Protein AF-A0A103XHE8-F1 (afdb_monomer)

pLDDT: mean 70.1, std 16.97, range [40.59, 96.31]

Solvent-accessible surface area (backbone atoms only — not comparable to full-atom values): 7562 Å² total; per-residue (Å²): 136,86,85,85,84,84,80,87,82,79,86,81,83,78,82,85,52,79,72,60,62,76,75,65,74,81,67,71,84,75,69,64,83,88,82,80,78,89,73,67,87,75,54,60,86,65,75,72,72,67,61,50,74,66,50,51,49,41,61,65,41,61,69,40,69,69,52,30,52,53,48,53,53,53,47,47,63,54,44,52,54,54,48,52,54,50,53,49,53,53,49,53,71,75,40,71,75,74,41,79,89,58,46,92,57,86,81,63,72,83,84,124

Structure (mmCIF, N/CA/C/O backbone):
data_AF-A0A103XHE8-F1
#
_entry.id   AF-A0A103XHE8-F1
#
loop_
_atom_site.group_PDB
_atom_site.id
_atom_site.type_symbol
_atom_site.label_atom_id
_atom_site.label_alt_id
_atom_site.label_comp_id
_atom_site.label_asym_id
_atom_site.label_entity_id
_atom_site.label_seq_id
_atom_site.pdbx_PDB_ins_code
_atom_site.Cartn_x
_atom_site.Cartn_y
_atom_site.Cartn_z
_atom_site.occupancy
_atom_site.B_iso_or_equiv
_atom_site.auth_seq_id
_atom_site.auth_comp_id
_atom_site.auth_asym_id
_atom_site.auth_atom_id
_atom_site.pdbx_PDB_model_num
ATOM 1 N N . MET A 1 1 ? 26.118 -11.548 -84.169 1.00 40.59 1 MET A N 1
ATOM 2 C CA . MET A 1 1 ? 27.499 -11.455 -84.697 1.00 40.59 1 MET A CA 1
ATOM 3 C C . MET A 1 1 ? 27.585 -10.196 -85.555 1.00 40.59 1 MET A C 1
ATOM 5 O O . MET A 1 1 ? 26.991 -10.176 -86.617 1.00 40.59 1 MET A O 1
ATOM 9 N N . THR A 1 2 ? 27.900 -9.051 -84.937 1.00 42.78 2 THR A N 1
ATOM 10 C CA . THR A 1 2 ? 29.180 -8.296 -85.057 1.00 42.78 2 THR A CA 1
ATOM 11 C C . THR A 1 2 ? 29.287 -7.600 -86.426 1.00 42.78 2 THR A C 1
ATOM 13 O O . THR A 1 2 ? 29.332 -8.262 -87.450 1.00 42.78 2 THR A O 1
ATOM 16 N N . THR A 1 3 ? 29.326 -6.266 -86.528 1.00 52.66 3 THR A N 1
ATOM 17 C CA . THR A 1 3 ? 30.558 -5.507 -86.249 1.00 52.66 3 THR A CA 1
ATOM 18 C C . THR A 1 3 ? 30.315 -4.008 -86.033 1.00 52.66 3 THR A C 1
ATOM 20 O O . THR A 1 3 ? 29.640 -3.335 -86.806 1.00 52.66 3 THR A O 1
ATOM 23 N N . VAL A 1 4 ? 30.945 -3.509 -84.967 1.00 57.78 4 VAL A N 1
ATOM 24 C CA . VAL A 1 4 ? 31.079 -2.114 -84.529 1.00 57.78 4 VAL A CA 1
ATOM 25 C C . VAL A 1 4 ? 32.139 -1.397 -85.370 1.00 57.78 4 VAL A C 1
ATOM 27 O O . VAL A 1 4 ? 33.265 -1.878 -85.480 1.00 57.78 4 VAL A O 1
ATOM 30 N N . ARG A 1 5 ? 31.827 -0.207 -85.900 1.00 58.47 5 ARG A N 1
ATOM 31 C CA . ARG A 1 5 ? 32.810 0.673 -86.556 1.00 58.47 5 ARG A CA 1
ATOM 32 C C . ARG A 1 5 ? 33.243 1.788 -85.598 1.00 58.47 5 ARG A C 1
ATOM 34 O O . ARG A 1 5 ? 32.546 2.785 -85.443 1.00 58.47 5 ARG A O 1
ATOM 41 N N . LYS A 1 6 ? 34.417 1.624 -84.978 1.00 54.50 6 LYS A N 1
ATOM 42 C CA . LYS A 1 6 ? 35.144 2.698 -84.277 1.00 54.50 6 LYS A CA 1
ATOM 43 C C . LYS A 1 6 ? 35.547 3.781 -85.285 1.00 54.50 6 LYS A C 1
ATOM 45 O O . LYS A 1 6 ? 36.175 3.466 -86.294 1.00 54.50 6 LYS A O 1
ATOM 50 N N . ARG A 1 7 ? 35.268 5.054 -84.991 1.00 51.06 7 ARG A N 1
ATOM 51 C CA . ARG A 1 7 ? 36.064 6.170 -85.522 1.00 51.06 7 ARG A CA 1
ATOM 52 C C . ARG A 1 7 ? 36.939 6.698 -84.397 1.00 51.06 7 ARG A C 1
ATOM 54 O O . ARG A 1 7 ? 36.450 7.261 -83.427 1.00 51.06 7 ARG A O 1
ATOM 61 N N . SER A 1 8 ? 38.229 6.425 -84.549 1.00 48.09 8 SER A N 1
ATOM 62 C CA . SER A 1 8 ? 39.320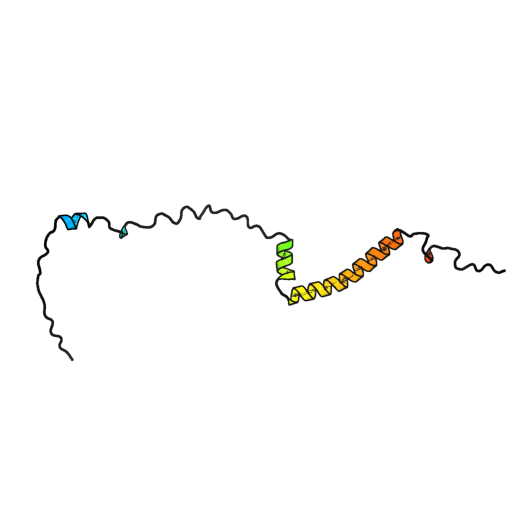 7.078 -83.841 1.00 48.09 8 SER A CA 1
ATOM 63 C C . SER A 1 8 ? 39.360 8.537 -84.289 1.00 48.09 8 SER A C 1
ATOM 65 O O . SER A 1 8 ? 39.457 8.790 -85.489 1.00 48.09 8 SER A O 1
ATOM 67 N N . VAL A 1 9 ? 39.258 9.476 -83.352 1.00 59.19 9 VAL A N 1
ATOM 68 C CA . VAL A 1 9 ? 39.630 10.872 -83.594 1.00 59.19 9 VAL A CA 1
ATOM 69 C C . VAL A 1 9 ? 40.895 11.098 -82.782 1.00 59.19 9 VAL A C 1
ATOM 71 O O . VAL A 1 9 ? 40.874 11.150 -81.555 1.00 59.19 9 VAL A O 1
ATOM 74 N N . SER A 1 10 ? 42.012 11.078 -83.494 1.00 54.94 10 SER A N 1
ATOM 75 C CA . SER A 1 10 ? 43.356 11.321 -82.994 1.00 54.94 10 SER A CA 1
ATOM 76 C C . SER A 1 10 ? 43.564 12.801 -82.688 1.00 54.94 10 SER A C 1
ATOM 78 O O . SER A 1 10 ? 43.214 13.636 -83.517 1.00 54.94 10 SER A O 1
ATOM 80 N N . ASN A 1 11 ? 44.237 13.058 -81.564 1.00 52.34 11 ASN A N 1
ATOM 81 C CA . ASN A 1 11 ? 45.064 14.230 -81.271 1.00 52.34 11 ASN A CA 1
ATOM 82 C C . ASN A 1 11 ? 44.383 15.600 -81.380 1.00 52.34 11 ASN A C 1
ATOM 84 O O . ASN A 1 11 ? 44.286 16.182 -82.457 1.00 52.34 11 ASN A O 1
ATOM 88 N N . LEU A 1 12 ? 44.036 16.169 -80.223 1.00 56.75 12 LEU A N 1
ATOM 89 C CA . LEU A 1 12 ? 44.037 17.618 -80.071 1.00 56.75 12 LEU A CA 1
ATOM 90 C C . LEU A 1 12 ? 45.029 17.978 -78.970 1.00 56.75 12 LEU A C 1
ATOM 92 O O . LEU A 1 12 ? 44.843 17.638 -77.801 1.00 56.75 12 LEU A O 1
ATOM 96 N N . ASP A 1 13 ? 46.115 18.602 -79.407 1.00 53.41 13 ASP A N 1
ATOM 97 C CA . ASP A 1 13 ? 47.218 19.055 -78.587 1.00 53.41 13 ASP A CA 1
ATOM 98 C C . ASP A 1 13 ? 46.752 19.996 -77.475 1.00 53.41 13 ASP A C 1
ATOM 100 O O . ASP A 1 13 ? 46.048 20.986 -77.672 1.00 53.41 13 ASP A O 1
ATOM 104 N N . THR A 1 14 ? 47.193 19.647 -76.277 1.00 61.50 14 THR A N 1
ATOM 105 C CA . THR A 1 14 ? 47.101 20.407 -75.038 1.00 61.50 14 THR A CA 1
ATOM 106 C C . THR A 1 14 ? 47.569 21.860 -75.223 1.00 61.50 14 THR A C 1
ATOM 108 O O . THR A 1 14 ? 48.750 22.071 -75.514 1.00 61.50 14 THR A O 1
ATOM 111 N N . PRO A 1 15 ? 46.753 22.892 -74.934 1.00 54.06 15 PRO A N 1
ATOM 112 C CA . PRO A 1 15 ? 47.310 24.199 -74.619 1.00 54.06 15 PRO A CA 1
ATOM 113 C C . PRO A 1 15 ? 47.970 24.128 -73.232 1.00 54.06 15 PRO A C 1
ATOM 115 O O . PRO A 1 15 ? 47.300 24.026 -72.203 1.00 54.06 15 PRO A O 1
ATOM 118 N N . LYS A 1 16 ? 49.311 24.171 -73.202 1.00 60.75 16 LYS A N 1
ATOM 119 C CA . LYS A 1 16 ? 50.112 24.409 -71.991 1.00 60.75 16 LYS A CA 1
ATOM 120 C C . LYS A 1 16 ? 49.816 25.818 -71.473 1.00 60.75 16 LYS A C 1
ATOM 122 O O . LYS A 1 16 ? 50.517 26.766 -71.808 1.00 60.75 16 LYS A O 1
ATOM 127 N N . ASN A 1 17 ? 48.770 25.958 -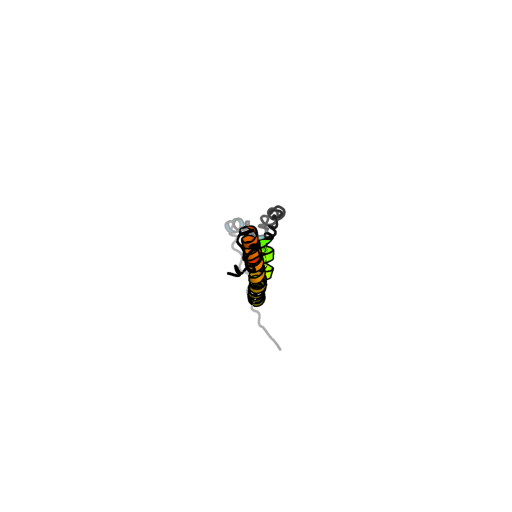70.667 1.00 51.38 17 ASN A N 1
ATOM 128 C CA . ASN A 1 17 ? 48.549 27.158 -69.876 1.00 51.38 17 ASN A CA 1
ATOM 129 C C . ASN A 1 17 ? 49.408 27.058 -68.595 1.00 51.38 17 ASN A C 1
ATOM 131 O O . ASN A 1 17 ? 49.093 26.223 -67.742 1.00 51.38 17 ASN A O 1
ATOM 135 N N . PRO A 1 18 ? 50.479 27.861 -68.423 1.00 57.09 18 PRO A N 1
ATOM 13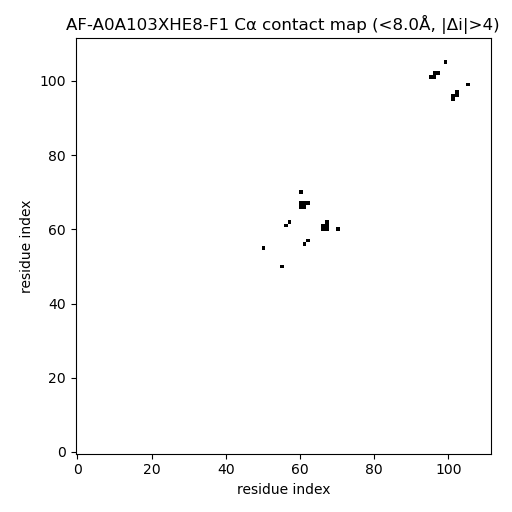6 C CA . PRO A 1 18 ? 51.313 27.825 -67.215 1.00 57.09 18 PRO A CA 1
ATOM 137 C C . PRO A 1 18 ? 50.543 28.250 -65.953 1.00 57.09 18 PRO A C 1
ATOM 139 O O . PRO A 1 18 ? 50.963 27.954 -64.836 1.00 57.09 18 PRO A O 1
ATOM 142 N N . THR A 1 19 ? 49.376 28.878 -66.111 1.00 55.19 19 THR A N 1
ATOM 143 C CA . THR A 1 19 ? 48.490 29.242 -65.000 1.00 55.19 19 THR A CA 1
ATOM 144 C C . THR A 1 19 ? 47.667 28.047 -64.493 1.00 55.19 19 THR A C 1
ATOM 146 O O . THR A 1 19 ? 47.218 28.048 -63.350 1.00 55.19 19 THR A O 1
ATOM 149 N N . ALA A 1 20 ? 47.506 26.981 -65.290 1.00 52.53 20 ALA A N 1
ATOM 150 C CA . ALA A 1 20 ? 46.735 25.794 -64.901 1.00 52.53 20 ALA A CA 1
ATOM 151 C C . ALA A 1 20 ? 47.511 24.825 -63.986 1.00 52.53 20 ALA A C 1
ATOM 153 O O . ALA A 1 20 ? 46.899 24.031 -63.275 1.00 52.53 20 ALA A O 1
ATOM 154 N N . SER A 1 21 ? 48.848 24.894 -63.951 1.00 54.00 21 SER A N 1
ATOM 155 C CA . SER A 1 21 ? 49.665 24.082 -63.034 1.00 54.00 21 SER A CA 1
ATOM 156 C C . SER A 1 21 ? 49.693 24.616 -61.599 1.00 54.00 21 SER A C 1
ATOM 158 O O . SER A 1 21 ? 49.942 23.844 -60.679 1.00 54.00 21 SER A O 1
ATOM 160 N N . LEU A 1 22 ? 49.397 25.904 -61.386 1.00 56.53 22 LEU A N 1
ATOM 161 C CA . LEU A 1 22 ? 49.329 26.513 -60.047 1.00 56.53 22 LEU A CA 1
ATOM 162 C C . LEU A 1 22 ? 47.978 26.296 -59.346 1.00 56.53 22 LEU A C 1
ATOM 164 O O . LEU A 1 22 ? 47.879 26.470 -58.138 1.00 56.53 22 LEU A O 1
ATOM 168 N N . LEU A 1 23 ? 46.960 25.843 -60.081 1.00 54.19 23 LEU A N 1
ATOM 169 C CA . LEU A 1 23 ? 45.689 25.343 -59.540 1.00 54.19 23 LEU A CA 1
ATOM 170 C C . LEU A 1 23 ? 45.643 23.804 -59.511 1.00 54.19 23 LEU A C 1
ATOM 172 O O . LEU A 1 23 ? 44.574 23.200 -59.481 1.00 54.19 23 LEU A O 1
ATOM 176 N N . ARG A 1 24 ? 46.815 23.156 -59.514 1.00 56.75 24 ARG A N 1
ATOM 177 C CA . ARG A 1 24 ? 46.987 21.704 -59.374 1.00 56.75 24 ARG A CA 1
ATOM 178 C C . ARG A 1 24 ? 47.901 21.372 -58.187 1.00 56.75 24 ARG A C 1
ATOM 180 O O . ARG A 1 24 ? 48.818 20.572 -58.311 1.00 56.75 24 ARG A O 1
ATOM 187 N N . SER A 1 25 ? 47.686 22.023 -57.045 1.00 60.41 25 SER A N 1
ATOM 188 C CA . SER A 1 25 ? 48.438 21.750 -55.806 1.00 60.41 25 SER A CA 1
ATOM 189 C C . SER A 1 25 ? 47.596 21.775 -54.525 1.00 60.41 25 SER A C 1
ATOM 191 O O . SER A 1 25 ? 48.140 21.632 -53.436 1.00 60.41 25 SER A O 1
ATOM 193 N N . ALA A 1 26 ? 46.270 21.862 -54.629 1.00 60.75 26 ALA A N 1
ATOM 194 C CA . ALA A 1 26 ? 45.371 21.578 -53.514 1.00 60.75 26 ALA A CA 1
ATOM 195 C C . ALA A 1 26 ? 44.674 20.242 -53.780 1.00 60.75 26 ALA A C 1
ATOM 197 O O . ALA A 1 26 ? 43.504 20.196 -54.147 1.00 60.75 26 ALA A O 1
ATOM 198 N N . ASP A 1 27 ? 45.438 19.158 -53.679 1.00 54.41 27 ASP A N 1
ATOM 199 C CA . ASP A 1 27 ? 44.902 17.802 -53.661 1.00 54.41 27 ASP A CA 1
ATOM 200 C C . ASP A 1 27 ? 44.058 17.616 -52.381 1.00 54.41 27 ASP A C 1
ATOM 202 O O . ASP A 1 27 ? 44.612 17.656 -51.281 1.00 54.41 27 ASP A O 1
ATOM 206 N N . PRO A 1 28 ? 42.726 17.441 -52.467 1.00 57.19 28 PRO A N 1
ATOM 207 C CA . PRO A 1 28 ? 41.901 17.207 -51.287 1.00 57.19 28 PRO A CA 1
ATOM 208 C C . PRO A 1 28 ? 42.086 15.794 -50.710 1.00 57.19 28 PRO A C 1
ATOM 210 O O . PRO A 1 28 ? 41.551 15.515 -49.639 1.00 57.19 28 PRO A O 1
ATOM 213 N N . SER A 1 29 ? 42.838 14.904 -51.373 1.00 54.25 29 SER A N 1
ATOM 214 C CA . SER A 1 29 ? 43.070 13.533 -50.902 1.00 54.25 29 SER A CA 1
ATOM 215 C C . SER A 1 29 ? 44.062 13.431 -49.737 1.00 54.25 29 SER A C 1
ATOM 217 O O . SER A 1 29 ? 44.109 12.402 -49.067 1.00 54.25 29 SER A O 1
ATOM 219 N N . THR A 1 30 ? 44.776 14.515 -49.413 1.00 58.09 30 THR A N 1
ATOM 220 C CA . THR A 1 30 ? 45.628 14.612 -48.213 1.00 58.09 30 THR A CA 1
ATOM 221 C C . THR A 1 30 ? 44.965 15.352 -47.050 1.00 58.09 30 THR A C 1
ATOM 223 O O . THR A 1 30 ? 45.542 15.428 -45.969 1.00 58.09 30 THR A O 1
ATOM 226 N N . ARG A 1 31 ? 43.711 15.810 -47.193 1.00 55.22 31 ARG A N 1
ATOM 227 C CA . ARG A 1 31 ? 42.865 16.231 -46.058 1.00 55.22 31 ARG A CA 1
ATOM 228 C C . ARG A 1 31 ? 42.230 15.006 -45.394 1.00 55.22 31 ARG A C 1
ATOM 230 O O . ARG A 1 31 ? 41.012 14.865 -45.289 1.00 55.22 31 ARG A O 1
ATOM 237 N N . VAL A 1 32 ? 43.084 14.076 -44.983 1.00 56.94 32 VAL A N 1
ATOM 238 C CA . VAL A 1 32 ? 42.689 12.967 -44.121 1.00 56.94 32 VAL A CA 1
ATOM 239 C C . VAL A 1 32 ? 42.365 13.542 -42.742 1.00 56.94 32 VAL A C 1
ATOM 241 O O . VAL A 1 32 ? 42.997 14.472 -42.251 1.00 56.94 32 VAL A O 1
ATOM 244 N N . ARG A 1 33 ? 41.256 13.053 -42.199 1.00 59.44 33 ARG A N 1
ATOM 245 C CA . ARG A 1 33 ? 40.544 13.554 -41.029 1.00 59.44 33 ARG A CA 1
ATOM 246 C C . ARG A 1 33 ? 41.340 13.328 -39.740 1.00 59.44 33 ARG A C 1
ATOM 248 O O . ARG A 1 33 ? 41.171 12.296 -39.105 1.00 59.44 33 ARG A O 1
ATOM 255 N N . ASP A 1 34 ? 42.101 14.328 -39.312 1.00 55.88 34 ASP A N 1
ATOM 256 C CA . ASP A 1 34 ? 42.791 14.318 -38.007 1.00 55.88 34 ASP A CA 1
ATOM 257 C C . ASP A 1 34 ? 41.978 14.960 -36.869 1.00 55.88 34 ASP A C 1
ATOM 259 O O . ASP A 1 34 ? 42.506 15.321 -35.820 1.00 55.88 34 ASP A O 1
ATOM 263 N N . THR A 1 35 ? 40.663 15.092 -37.035 1.00 60.50 35 THR A N 1
ATOM 264 C CA . THR A 1 35 ? 39.780 15.695 -36.027 1.00 60.50 35 THR A CA 1
ATOM 265 C C . THR A 1 35 ? 38.655 14.755 -35.616 1.00 60.50 35 THR A C 1
ATOM 267 O O . THR A 1 35 ? 37.497 15.154 -35.707 1.00 60.50 35 THR A O 1
ATOM 270 N N . ASP A 1 36 ? 38.941 13.508 -35.212 1.00 58.16 36 ASP A N 1
ATOM 271 C CA . ASP A 1 36 ? 37.825 12.660 -34.749 1.00 58.16 36 ASP A CA 1
ATOM 272 C C . ASP A 1 36 ? 38.081 11.597 -33.666 1.00 58.16 36 ASP A C 1
ATOM 274 O O . ASP A 1 36 ? 37.138 10.913 -33.291 1.00 58.16 36 ASP A O 1
ATOM 278 N N . TYR A 1 37 ? 39.285 11.439 -33.089 1.00 54.25 37 TYR A N 1
ATOM 279 C CA . TYR A 1 37 ? 39.489 10.358 -32.092 1.00 54.25 37 TYR A CA 1
ATOM 280 C C . TYR A 1 37 ? 40.401 10.663 -30.892 1.00 54.25 37 TYR A C 1
ATOM 282 O O . TYR A 1 37 ? 40.802 9.743 -30.189 1.00 54.25 37 TYR A O 1
ATOM 290 N N . SER A 1 38 ? 40.662 11.934 -30.573 1.00 51.53 38 SER A N 1
ATOM 291 C CA . SER A 1 38 ? 41.349 12.308 -29.313 1.00 51.53 38 SER A CA 1
ATOM 292 C C . SER A 1 38 ? 40.449 13.052 -28.320 1.00 51.53 38 SER A C 1
ATOM 294 O O . SER A 1 38 ? 40.933 13.596 -27.335 1.00 51.53 38 SER A O 1
ATOM 296 N N . HIS A 1 39 ? 39.131 13.062 -28.556 1.00 48.97 39 HIS A N 1
ATOM 297 C CA . HIS A 1 39 ? 38.132 13.693 -27.679 1.00 48.97 39 HIS A CA 1
ATOM 298 C C . HIS A 1 39 ? 37.093 12.715 -27.103 1.00 48.97 39 HIS A C 1
ATOM 300 O O . HIS A 1 39 ? 36.179 13.135 -26.396 1.00 48.97 39 HIS A O 1
ATOM 306 N N . THR A 1 40 ? 37.228 11.410 -27.358 1.00 52.41 40 THR A N 1
ATOM 307 C CA . THR A 1 40 ? 36.216 10.405 -26.983 1.00 52.41 40 THR A CA 1
ATOM 308 C C . THR A 1 40 ? 36.661 9.410 -25.910 1.00 52.41 40 THR A C 1
ATOM 310 O O . THR A 1 40 ? 35.802 8.749 -25.337 1.00 52.41 40 THR A O 1
ATOM 313 N N . ILE A 1 41 ? 37.951 9.335 -25.550 1.00 56.44 41 ILE A N 1
ATOM 314 C CA . ILE A 1 41 ? 38.432 8.414 -24.490 1.00 56.44 41 ILE A CA 1
ATOM 315 C C . ILE A 1 41 ? 38.483 9.073 -23.097 1.00 56.44 41 ILE A C 1
ATOM 317 O O . ILE A 1 41 ? 38.565 8.395 -22.078 1.00 56.44 41 ILE A O 1
ATOM 321 N N . THR A 1 42 ? 38.303 10.390 -23.020 1.00 51.12 42 THR A N 1
ATOM 322 C CA . THR A 1 42 ? 38.078 11.117 -21.758 1.00 51.12 42 THR A CA 1
ATOM 323 C C . THR A 1 42 ? 36.770 11.904 -21.766 1.00 51.12 42 THR A C 1
ATOM 325 O O . THR A 1 42 ? 36.586 12.816 -20.959 1.00 51.12 42 THR A O 1
ATOM 328 N N . MET A 1 43 ? 35.794 11.511 -22.602 1.00 52.62 43 MET A N 1
ATOM 329 C CA . MET A 1 43 ? 34.410 11.707 -22.183 1.00 52.62 43 MET A CA 1
ATOM 330 C C . MET A 1 43 ? 34.268 10.899 -20.913 1.00 52.62 43 MET A C 1
ATOM 332 O O . MET A 1 43 ? 34.299 9.675 -20.962 1.00 52.62 43 MET A O 1
ATOM 336 N N . SER A 1 44 ? 34.242 11.638 -19.803 1.00 52.38 44 SER A N 1
ATOM 337 C CA . SER A 1 44 ? 33.464 11.360 -18.616 1.00 52.38 44 SER A CA 1
ATOM 338 C C . SER A 1 44 ? 33.235 9.865 -18.479 1.00 52.38 44 SER A C 1
ATOM 340 O O . SE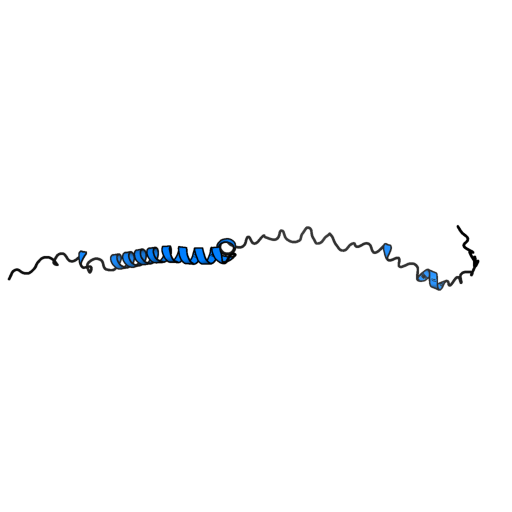R A 1 44 ? 32.389 9.309 -19.183 1.00 52.38 44 SER A O 1
ATOM 342 N N . ALA A 1 45 ? 33.952 9.212 -17.560 1.00 52.59 45 ALA A N 1
ATOM 343 C CA . ALA A 1 45 ? 33.349 8.109 -16.836 1.00 52.59 45 ALA A CA 1
ATOM 344 C C . ALA A 1 45 ? 32.016 8.668 -16.347 1.00 52.59 45 ALA A C 1
ATOM 346 O O . ALA A 1 45 ? 31.961 9.354 -15.327 1.00 52.59 45 ALA A O 1
ATOM 347 N N . ALA A 1 46 ? 31.000 8.542 -17.205 1.00 55.25 46 ALA A N 1
ATOM 348 C CA . ALA A 1 46 ? 29.717 9.148 -17.042 1.00 55.25 46 ALA A CA 1
ATOM 349 C C . ALA A 1 46 ? 29.297 8.443 -15.793 1.00 55.25 46 ALA A C 1
ATOM 351 O O . ALA A 1 46 ? 29.123 7.220 -15.811 1.00 55.25 46 ALA A O 1
ATOM 352 N N . VAL A 1 47 ? 29.323 9.193 -14.692 1.00 58.34 47 VAL A N 1
ATOM 353 C CA . VAL A 1 47 ? 28.762 8.776 -13.430 1.00 58.34 47 VAL A CA 1
ATOM 354 C C . VAL A 1 47 ? 27.398 8.312 -13.867 1.00 58.34 47 VAL A C 1
ATOM 356 O O . VAL A 1 47 ? 26.553 9.134 -14.228 1.00 58.34 47 VAL A O 1
ATOM 359 N N . ARG A 1 48 ? 27.247 6.990 -14.011 1.00 61.47 48 ARG A N 1
ATOM 360 C CA . ARG A 1 48 ? 25.977 6.367 -14.296 1.00 61.47 48 ARG A CA 1
ATOM 361 C C . ARG A 1 48 ? 25.231 6.804 -13.068 1.00 61.47 48 ARG A C 1
ATOM 363 O O . ARG A 1 48 ? 25.479 6.286 -11.983 1.00 61.47 48 ARG A O 1
ATOM 370 N N . ARG A 1 49 ? 24.448 7.874 -13.200 1.00 63.00 49 ARG A N 1
ATOM 371 C CA . ARG A 1 49 ? 23.471 8.248 -12.205 1.00 63.00 49 ARG A CA 1
ATOM 372 C C . ARG A 1 49 ? 22.520 7.080 -12.294 1.00 63.00 49 ARG A C 1
ATOM 374 O O . ARG A 1 49 ? 21.627 7.065 -13.132 1.00 63.00 49 ARG A O 1
ATOM 381 N N . THR A 1 50 ? 22.861 6.018 -11.570 1.00 63.22 50 THR A N 1
ATOM 382 C CA . THR A 1 50 ? 21.984 4.916 -11.260 1.00 63.22 50 THR A CA 1
ATOM 383 C C . THR A 1 50 ? 20.774 5.642 -10.733 1.00 63.22 50 THR A C 1
ATOM 385 O O . THR A 1 50 ? 20.857 6.253 -9.666 1.00 63.22 50 THR A O 1
ATOM 388 N N . GLY A 1 51 ? 19.745 5.752 -11.576 1.00 68.25 51 GLY A N 1
ATOM 389 C CA . GLY A 1 51 ? 18.518 6.437 -11.219 1.00 68.25 51 GLY A CA 1
ATOM 390 C C . GLY A 1 51 ? 18.154 5.966 -9.825 1.00 68.25 51 GLY A C 1
ATOM 391 O O . GLY A 1 51 ? 18.258 4.764 -9.561 1.00 68.25 51 GLY A O 1
ATOM 392 N N . GLY A 1 52 ? 17.894 6.907 -8.916 1.00 84.06 52 GLY A N 1
ATOM 393 C CA . GLY A 1 52 ? 17.805 6.605 -7.488 1.00 84.06 52 GLY A CA 1
ATOM 394 C C . GLY A 1 52 ? 16.830 5.458 -7.208 1.00 84.06 52 GLY A C 1
ATOM 395 O O . GLY A 1 52 ? 16.051 5.071 -8.075 1.00 84.06 52 GLY A O 1
ATOM 396 N N . LEU A 1 53 ? 16.820 4.920 -5.987 1.00 85.56 53 LEU A N 1
ATOM 397 C CA . LEU A 1 53 ? 15.906 3.828 -5.601 1.00 85.56 53 LEU A CA 1
ATOM 398 C C . LEU A 1 53 ? 14.460 4.050 -6.092 1.00 85.56 53 LEU A C 1
ATOM 400 O O . LEU A 1 53 ? 13.828 3.128 -6.605 1.00 85.56 53 LEU A O 1
ATOM 404 N N . PHE A 1 54 ? 13.982 5.295 -6.035 1.00 85.56 54 PHE A N 1
ATOM 405 C CA . PHE A 1 54 ? 12.680 5.714 -6.557 1.00 85.56 54 PHE A CA 1
ATOM 406 C C . PHE A 1 54 ? 12.522 5.580 -8.075 1.00 85.56 54 PHE A C 1
ATOM 408 O O . PHE A 1 54 ? 11.446 5.229 -8.545 1.00 85.56 54 PHE A O 1
ATOM 415 N N . GLU A 1 55 ? 13.570 5.812 -8.857 1.00 87.50 55 GLU A N 1
ATOM 416 C CA . GLU A 1 55 ? 13.546 5.621 -10.306 1.00 87.50 55 GLU A CA 1
ATOM 417 C C . GLU A 1 55 ? 13.536 4.132 -10.682 1.00 87.50 55 GLU A C 1
ATOM 419 O O . GLU A 1 55 ? 12.857 3.732 -11.630 1.00 87.50 55 GLU A O 1
ATOM 424 N N . GLY A 1 56 ? 14.230 3.295 -9.905 1.00 88.44 56 GLY A N 1
ATOM 425 C CA . GLY A 1 56 ? 14.118 1.838 -10.003 1.00 88.44 56 GLY A CA 1
ATOM 426 C C . GLY A 1 56 ? 12.701 1.358 -9.684 1.00 88.44 56 GLY A C 1
ATOM 427 O O . GLY A 1 56 ? 12.099 0.633 -10.476 1.00 88.44 56 GLY A O 1
ATOM 428 N N . LEU A 1 57 ? 12.132 1.836 -8.576 1.00 90.19 57 LEU A N 1
ATOM 429 C CA . LEU A 1 57 ? 10.770 1.511 -8.154 1.00 90.19 57 LEU A CA 1
ATOM 430 C C . LEU A 1 57 ? 9.727 1.961 -9.184 1.00 90.19 57 LEU A C 1
ATOM 432 O O . LEU A 1 57 ? 8.830 1.198 -9.537 1.00 90.19 57 LEU A O 1
ATOM 436 N N . TYR A 1 58 ? 9.882 3.169 -9.726 1.00 89.88 58 TYR A N 1
ATOM 437 C CA . TYR A 1 58 ? 9.020 3.705 -10.773 1.00 89.88 58 TYR A CA 1
ATOM 438 C C . TYR A 1 58 ? 9.059 2.831 -12.031 1.00 89.88 58 TYR A C 1
ATOM 440 O O . TYR A 1 58 ? 8.019 2.433 -12.553 1.00 89.88 58 TYR A O 1
ATOM 448 N N . LYS A 1 59 ? 10.254 2.452 -12.498 1.00 89.19 59 LYS A N 1
ATOM 449 C CA . LYS A 1 59 ? 10.400 1.586 -13.680 1.00 89.19 59 LYS A CA 1
ATOM 450 C C . LYS A 1 59 ? 9.787 0.198 -13.486 1.00 89.19 59 LYS A C 1
ATOM 452 O O . LYS A 1 59 ? 9.411 -0.419 -14.481 1.00 89.19 59 LYS A O 1
ATOM 457 N N . VAL A 1 60 ? 9.685 -0.291 -12.252 1.00 90.62 60 VAL A N 1
ATOM 458 C CA . VAL A 1 60 ? 9.078 -1.593 -11.941 1.00 90.62 60 VAL A CA 1
ATOM 459 C C . VAL A 1 60 ? 7.561 -1.480 -11.809 1.00 90.62 60 VAL A C 1
ATOM 461 O O . VAL A 1 60 ? 6.839 -2.226 -12.464 1.00 90.62 60 VAL A O 1
ATOM 464 N N . LEU A 1 61 ? 7.075 -0.535 -11.006 1.00 89.62 61 LEU A N 1
ATOM 465 C CA . LEU A 1 61 ? 5.658 -0.453 -10.651 1.00 89.62 61 LEU A CA 1
ATOM 466 C C . LEU A 1 61 ? 4.831 0.368 -11.642 1.00 89.62 61 LEU A C 1
ATOM 468 O O . LEU A 1 61 ? 3.695 0.013 -11.928 1.00 89.62 61 LEU A O 1
ATOM 472 N N . MET A 1 62 ? 5.394 1.446 -12.190 1.00 91.31 62 MET A N 1
ATOM 473 C CA . MET A 1 62 ? 4.649 2.422 -12.998 1.00 91.31 62 MET A CA 1
ATOM 474 C C . MET A 1 62 ? 4.778 2.189 -14.506 1.00 91.31 62 MET A C 1
ATOM 476 O O . MET A 1 62 ? 3.950 2.659 -15.278 1.00 91.31 62 MET A O 1
ATOM 480 N N . ARG A 1 63 ? 5.801 1.454 -14.963 1.00 90.38 63 ARG A N 1
ATOM 481 C CA . ARG A 1 63 ? 6.106 1.311 -16.401 1.00 90.38 63 ARG A CA 1
ATOM 482 C C . ARG A 1 63 ? 5.028 0.577 -17.203 1.00 90.38 63 ARG A C 1
ATOM 484 O O . ARG A 1 63 ? 4.938 0.776 -18.412 1.00 90.38 63 ARG A O 1
ATOM 491 N N . ARG A 1 64 ? 4.266 -0.323 -16.577 1.00 92.25 64 ARG A N 1
ATOM 492 C CA . ARG A 1 64 ? 3.209 -1.099 -17.242 1.00 92.25 64 ARG A CA 1
ATOM 493 C C . ARG A 1 64 ? 1.877 -0.831 -16.561 1.00 92.25 64 ARG A C 1
ATOM 495 O O . ARG A 1 64 ? 1.752 -1.091 -15.371 1.00 92.25 64 ARG A O 1
ATOM 502 N N . ASN A 1 65 ? 0.880 -0.404 -17.339 1.00 92.12 65 ASN A N 1
ATOM 503 C CA . ASN A 1 65 ? -0.461 -0.078 -16.840 1.00 92.12 65 ASN A CA 1
ATOM 504 C C . ASN A 1 65 ? -1.070 -1.210 -16.004 1.00 92.12 65 ASN A C 1
ATOM 506 O O . ASN A 1 65 ? -1.630 -0.950 -14.947 1.00 92.12 65 ASN A O 1
ATOM 510 N N . SER A 1 66 ? -0.918 -2.467 -16.433 1.00 94.06 66 SER A N 1
ATOM 511 C CA . SER A 1 66 ? -1.417 -3.614 -15.669 1.00 94.06 66 SER A CA 1
ATOM 512 C C . SER A 1 66 ? -0.743 -3.738 -14.301 1.00 94.06 66 SER A C 1
ATOM 514 O O . SER A 1 66 ? -1.432 -3.879 -13.297 1.00 94.06 66 SER A O 1
ATOM 516 N N . VAL A 1 67 ? 0.587 -3.621 -14.246 1.00 94.75 67 VAL A N 1
ATOM 517 C CA . VAL A 1 67 ? 1.359 -3.691 -12.995 1.00 94.75 67 VAL A CA 1
ATOM 518 C C . VAL A 1 67 ? 0.972 -2.543 -12.070 1.00 94.75 67 VAL A C 1
ATOM 520 O O . VAL A 1 67 ? 0.660 -2.784 -10.906 1.00 94.75 67 VAL A O 1
ATOM 523 N N . TYR A 1 68 ? 0.892 -1.325 -12.603 1.00 93.38 68 TYR A N 1
ATOM 524 C CA . TYR A 1 68 ? 0.486 -0.145 -11.850 1.00 93.38 68 TYR A CA 1
ATOM 525 C C . TYR A 1 68 ? -0.890 -0.324 -11.206 1.00 93.38 68 TYR A C 1
ATOM 527 O O . TYR A 1 68 ? -1.023 -0.188 -9.994 1.00 93.38 68 TYR A O 1
ATOM 535 N N . VAL A 1 69 ? -1.902 -0.692 -11.995 1.00 95.75 69 VAL A N 1
ATOM 536 C CA . VAL A 1 69 ? -3.279 -0.834 -11.503 1.00 95.75 69 VAL A CA 1
ATOM 537 C C . VAL A 1 69 ? -3.373 -1.940 -10.454 1.00 95.75 69 VAL A C 1
ATOM 539 O O . VAL A 1 69 ? -3.981 -1.736 -9.406 1.00 95.75 69 VAL A O 1
ATOM 542 N N . THR A 1 70 ? -2.718 -3.084 -10.675 1.00 96.25 70 THR A N 1
ATOM 543 C CA . THR A 1 70 ? -2.692 -4.156 -9.667 1.00 96.25 70 THR A CA 1
ATOM 544 C C . THR A 1 70 ? -1.994 -3.729 -8.382 1.00 96.25 70 THR A C 1
ATOM 546 O O . THR A 1 70 ? -2.476 -4.049 -7.300 1.00 96.25 70 THR A O 1
ATOM 549 N N . PHE A 1 71 ? -0.904 -2.965 -8.480 1.00 95.69 71 PHE A N 1
ATOM 550 C CA . PHE A 1 71 ? -0.192 -2.444 -7.322 1.00 95.69 71 PHE A CA 1
ATOM 551 C C . PHE A 1 71 ? -1.037 -1.428 -6.548 1.00 95.69 71 PHE A C 1
ATOM 553 O O . PHE A 1 71 ? -1.062 -1.480 -5.324 1.00 95.69 71 PHE A O 1
ATOM 560 N N . VAL A 1 72 ? -1.773 -0.549 -7.237 1.00 95.31 72 VAL A N 1
ATOM 561 C CA . VAL A 1 72 ? -2.698 0.403 -6.600 1.00 95.31 72 VAL A CA 1
ATOM 562 C C . VAL A 1 72 ? -3.815 -0.334 -5.867 1.00 95.31 72 VAL A C 1
ATOM 564 O O . VAL A 1 72 ? -4.075 -0.033 -4.707 1.00 95.31 72 VAL A O 1
ATOM 567 N N . ILE A 1 73 ? -4.442 -1.325 -6.506 1.00 96.31 73 ILE A N 1
ATOM 568 C CA . ILE A 1 73 ? -5.523 -2.104 -5.890 1.00 96.31 73 ILE A CA 1
ATOM 569 C C . ILE A 1 73 ? -4.993 -2.889 -4.685 1.00 96.31 73 ILE A C 1
ATOM 571 O O . ILE A 1 73 ? -5.545 -2.788 -3.592 1.00 96.31 73 ILE A O 1
ATOM 575 N N . ALA A 1 74 ? -3.895 -3.631 -4.850 1.00 95.81 74 ALA A N 1
ATOM 576 C CA . ALA A 1 74 ? -3.292 -4.403 -3.766 1.00 95.81 74 ALA A CA 1
ATOM 577 C C . ALA A 1 74 ? -2.823 -3.500 -2.613 1.00 95.81 74 ALA A C 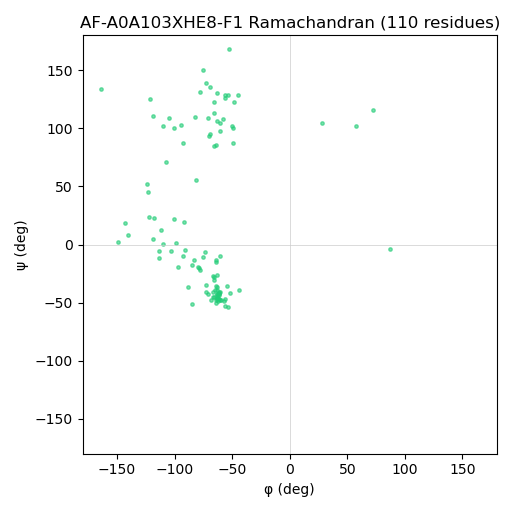1
ATOM 579 O O . ALA A 1 74 ? -3.062 -3.804 -1.446 1.00 95.81 74 ALA A O 1
ATOM 580 N N . GLY A 1 75 ? -2.206 -2.363 -2.939 1.00 95.44 75 GLY A N 1
ATOM 581 C CA . GLY A 1 75 ? -1.772 -1.364 -1.970 1.00 95.44 75 GLY A CA 1
ATOM 582 C C . GLY A 1 75 ? -2.938 -0.739 -1.210 1.00 95.44 75 GLY A C 1
ATOM 583 O O . GLY A 1 75 ? -2.815 -0.523 -0.010 1.00 95.44 75 GLY A O 1
ATOM 584 N N . ALA A 1 76 ? -4.081 -0.514 -1.862 1.00 95.75 76 ALA A N 1
ATOM 585 C CA . ALA A 1 76 ? -5.286 -0.017 -1.206 1.00 95.75 76 ALA A CA 1
ATOM 586 C C . ALA A 1 76 ? -5.855 -1.034 -0.205 1.00 95.75 76 ALA A C 1
ATOM 588 O O . ALA A 1 76 ? -6.129 -0.666 0.933 1.00 95.75 76 ALA A O 1
ATOM 589 N N . PHE A 1 77 ? -5.951 -2.315 -0.579 1.00 95.81 77 PHE A N 1
ATOM 590 C CA . PHE A 1 77 ? -6.435 -3.367 0.327 1.00 95.81 77 PHE A CA 1
ATOM 591 C C . PHE A 1 77 ? -5.555 -3.538 1.570 1.00 95.81 77 PHE A C 1
ATOM 593 O O . PHE A 1 77 ? -6.060 -3.708 2.680 1.00 95.81 77 PHE A O 1
ATOM 600 N N . VAL A 1 78 ? -4.233 -3.499 1.395 1.00 95.56 78 VAL A N 1
ATOM 601 C CA . VAL A 1 78 ? -3.291 -3.588 2.520 1.00 95.56 78 VAL A CA 1
ATOM 602 C C . VAL A 1 78 ? -3.299 -2.294 3.337 1.00 95.56 78 VAL A C 1
ATOM 604 O O . VAL A 1 78 ? -3.279 -2.337 4.567 1.00 95.56 78 VAL A O 1
ATOM 607 N N . GLY A 1 79 ? -3.351 -1.148 2.659 1.00 94.19 79 GLY A N 1
ATOM 608 C CA . GLY A 1 79 ? -3.335 0.175 3.269 1.00 94.19 79 GLY A CA 1
ATOM 609 C C . GLY A 1 79 ? -4.545 0.432 4.159 1.00 94.19 79 GLY A C 1
ATOM 610 O O . GLY A 1 79 ? -4.365 0.925 5.266 1.00 94.19 79 GLY A O 1
ATOM 611 N N . GLU A 1 80 ? -5.744 0.040 3.725 1.00 92.75 80 GLU A N 1
ATOM 612 C CA . GLU A 1 80 ? -6.977 0.159 4.513 1.00 92.75 80 GLU A CA 1
ATOM 613 C C . GLU A 1 80 ? -6.815 -0.505 5.887 1.00 92.75 80 GLU A C 1
ATOM 615 O O . GLU A 1 80 ? -6.935 0.152 6.917 1.00 92.75 80 GLU A O 1
ATOM 620 N N . ARG A 1 81 ? -6.409 -1.781 5.908 1.00 91.81 81 ARG A N 1
ATOM 621 C CA . ARG A 1 81 ? -6.193 -2.516 7.160 1.00 91.81 81 ARG A CA 1
ATOM 622 C C . ARG A 1 81 ? -5.110 -1.875 8.017 1.00 91.81 81 ARG A C 1
ATOM 624 O O . ARG A 1 81 ? -5.305 -1.696 9.213 1.00 91.81 81 ARG A O 1
ATOM 631 N N . ALA A 1 82 ? -3.973 -1.519 7.424 1.00 92.25 82 ALA A N 1
ATOM 632 C CA . ALA A 1 82 ? -2.872 -0.910 8.164 1.00 92.25 82 ALA A CA 1
ATOM 633 C C . ALA A 1 82 ? -3.279 0.419 8.826 1.00 92.25 82 ALA A C 1
ATOM 635 O O . ALA A 1 82 ? -2.912 0.666 9.976 1.00 92.25 82 ALA A O 1
ATOM 636 N N . VAL A 1 83 ? -4.055 1.249 8.122 1.00 92.25 83 VAL A N 1
ATOM 637 C CA . VAL A 1 83 ? -4.566 2.520 8.644 1.00 92.25 83 VAL A CA 1
ATOM 638 C C . VAL A 1 83 ? -5.596 2.277 9.741 1.00 92.25 83 VAL A C 1
ATOM 640 O O . VAL A 1 83 ? -5.450 2.859 10.812 1.00 92.25 83 VAL A O 1
ATOM 643 N N . ASP A 1 84 ? -6.569 1.388 9.532 1.00 87.31 84 ASP A N 1
ATOM 644 C CA . ASP A 1 84 ? -7.590 1.065 10.537 1.00 87.31 84 ASP A CA 1
ATOM 645 C C . ASP A 1 84 ? -6.954 0.572 11.841 1.00 87.31 84 ASP A C 1
ATOM 647 O O . ASP A 1 84 ? -7.246 1.091 12.921 1.00 87.31 84 ASP A O 1
ATOM 651 N N . TYR A 1 85 ? -6.019 -0.380 11.748 1.00 91.00 85 TYR A N 1
ATOM 652 C CA . TYR A 1 85 ? -5.299 -0.890 12.914 1.00 91.00 85 TYR A CA 1
ATOM 653 C C . TYR A 1 85 ? -4.455 0.196 13.580 1.00 91.00 85 TYR A C 1
ATOM 655 O O . TYR A 1 85 ? -4.464 0.312 14.804 1.00 91.00 85 TYR A O 1
ATOM 663 N N . GLY A 1 86 ? -3.738 1.004 12.796 1.00 88.94 86 GLY A N 1
ATOM 664 C CA . GLY A 1 86 ? -2.884 2.065 13.322 1.00 88.94 86 GLY A CA 1
ATOM 665 C C . GLY A 1 86 ? -3.676 3.151 14.047 1.00 88.94 86 GLY A C 1
ATOM 666 O O . GLY A 1 86 ? -3.339 3.514 15.173 1.00 88.94 86 GLY A O 1
ATOM 667 N N . VAL A 1 87 ? -4.752 3.641 13.429 1.00 89.62 87 VAL A N 1
ATOM 668 C CA . VAL A 1 87 ? -5.614 4.688 13.991 1.00 89.62 87 VAL A CA 1
ATOM 669 C C . VAL A 1 87 ? -6.344 4.175 15.220 1.00 89.62 87 VAL A C 1
ATOM 671 O O . VAL A 1 87 ? -6.349 4.860 16.242 1.00 89.62 87 VAL A O 1
ATOM 674 N N . HIS A 1 88 ? -6.909 2.967 15.159 1.00 85.88 88 HIS A N 1
ATOM 675 C CA . HIS A 1 88 ? -7.576 2.375 16.309 1.00 85.88 88 HIS A CA 1
ATOM 676 C C . HIS A 1 88 ? -6.600 2.222 17.475 1.00 85.88 88 HIS A C 1
ATOM 678 O O . HIS A 1 88 ? -6.881 2.709 18.564 1.00 85.88 88 HIS A O 1
ATOM 684 N N . LYS A 1 89 ? -5.401 1.672 17.239 1.00 84.06 89 LYS A N 1
ATOM 685 C CA . LYS A 1 89 ? -4.391 1.508 18.291 1.00 84.06 89 LYS A CA 1
ATOM 686 C C . LYS A 1 89 ? -3.939 2.841 18.883 1.00 84.06 89 LYS A C 1
ATOM 688 O O . LYS A 1 89 ? -3.781 2.958 20.095 1.00 84.06 89 LYS A O 1
ATOM 693 N N . LEU A 1 90 ? -3.758 3.857 18.043 1.00 86.25 90 LEU A N 1
ATOM 694 C CA . LEU A 1 90 ? -3.398 5.196 18.497 1.00 86.25 90 LEU A CA 1
ATOM 695 C C . LEU A 1 90 ? -4.519 5.827 19.337 1.00 86.25 90 LEU A C 1
ATOM 697 O O . LEU A 1 90 ? -4.246 6.467 20.350 1.00 86.25 90 LEU A O 1
ATOM 701 N N . TRP A 1 91 ? -5.776 5.617 18.946 1.00 83.75 91 TRP A N 1
ATOM 702 C CA . TRP A 1 91 ? -6.942 6.123 19.663 1.00 83.75 91 TRP A CA 1
ATOM 703 C C . TRP A 1 91 ? -7.169 5.397 20.991 1.00 83.75 91 TRP A C 1
ATOM 705 O O . TRP A 1 91 ? -7.415 6.057 21.998 1.00 83.75 91 TRP A O 1
ATOM 715 N N . GLU A 1 92 ? -7.031 4.071 21.020 1.00 80.75 92 GLU A N 1
ATOM 716 C CA . GLU A 1 92 ? -7.077 3.276 22.250 1.00 80.75 92 GLU A CA 1
ATOM 717 C C . GLU A 1 92 ? -6.029 3.765 23.249 1.00 80.75 92 GLU A C 1
ATOM 719 O O . GLU A 1 92 ? -6.353 4.014 24.406 1.00 80.75 92 GLU A O 1
ATOM 724 N N . ASN A 1 93 ? -4.795 3.975 22.782 1.00 80.19 93 ASN A N 1
ATOM 725 C CA . ASN A 1 93 ? -3.696 4.441 23.621 1.00 80.19 93 ASN A CA 1
ATOM 726 C C . ASN A 1 93 ? -3.919 5.868 24.146 1.00 80.19 93 ASN A C 1
ATOM 728 O O . ASN A 1 93 ? -3.463 6.199 25.237 1.00 80.19 93 ASN A O 1
ATOM 732 N N . ASN A 1 94 ? -4.617 6.716 23.388 1.00 81.56 94 ASN A N 1
ATOM 733 C CA . ASN A 1 94 ? -4.906 8.090 23.796 1.00 81.56 94 ASN A CA 1
ATOM 734 C C . ASN A 1 94 ? -6.154 8.216 24.694 1.00 81.56 94 ASN A C 1
ATOM 736 O O . ASN A 1 94 ? -6.333 9.238 25.352 1.00 81.56 94 ASN A O 1
ATOM 740 N N . ASN A 1 95 ? -7.029 7.205 24.731 1.00 77.69 95 ASN A N 1
ATOM 741 C CA . ASN A 1 95 ? -8.298 7.247 25.473 1.00 77.69 95 ASN A CA 1
ATOM 742 C C . ASN A 1 95 ? -8.397 6.185 26.582 1.00 77.69 95 ASN A C 1
ATOM 744 O O . ASN A 1 95 ? -9.501 5.845 27.013 1.00 77.69 95 ASN A O 1
ATOM 748 N N . ILE A 1 96 ? -7.254 5.693 27.067 1.00 72.44 96 ILE A N 1
ATOM 749 C CA . ILE A 1 96 ? -7.166 4.758 28.197 1.00 72.44 96 ILE A CA 1
ATOM 750 C C . ILE A 1 96 ? -7.916 5.336 29.409 1.00 72.44 96 ILE A C 1
ATOM 752 O O . ILE A 1 96 ? -7.700 6.488 29.793 1.00 72.44 96 ILE A O 1
ATOM 756 N N . GLY A 1 97 ? -8.815 4.548 30.002 1.00 68.31 97 GLY A N 1
ATOM 757 C CA . GLY A 1 97 ? -9.617 4.933 31.170 1.00 68.31 97 GLY A CA 1
ATOM 758 C C . GLY A 1 97 ? -10.932 5.654 30.851 1.00 68.31 97 GLY A C 1
ATOM 759 O O . GLY A 1 97 ? -11.695 5.953 31.766 1.00 68.31 97 GLY A O 1
ATOM 760 N N . LYS A 1 98 ? -11.219 5.944 29.572 1.00 66.62 98 LYS A N 1
ATOM 761 C CA . LYS A 1 98 ? -12.499 6.525 29.110 1.00 66.62 98 LYS A CA 1
ATOM 762 C C . LYS A 1 98 ? -13.318 5.572 28.239 1.00 66.62 98 LYS A C 1
ATOM 764 O O . LYS A 1 98 ? -14.435 5.907 27.847 1.00 66.62 98 LYS A O 1
ATOM 769 N N . ARG A 1 99 ? -12.761 4.409 27.896 1.00 64.44 99 ARG A N 1
ATOM 770 C CA . ARG A 1 99 ? -13.441 3.384 27.099 1.00 64.44 99 ARG A CA 1
ATOM 771 C C . ARG A 1 99 ? -14.466 2.658 27.958 1.00 64.44 99 ARG A C 1
ATOM 773 O O . ARG A 1 99 ? -14.244 2.472 29.147 1.00 64.44 99 ARG A O 1
ATOM 780 N N . TYR A 1 100 ? -15.544 2.174 27.342 1.00 63.75 100 TYR A N 1
ATOM 781 C CA . TYR A 1 100 ? -16.545 1.353 28.035 1.00 63.75 100 TYR A CA 1
ATOM 782 C C . TYR A 1 100 ? -15.923 0.136 28.735 1.00 63.75 100 TYR A C 1
ATOM 784 O O . TYR A 1 100 ? -16.334 -0.221 29.830 1.00 63.75 100 TYR A O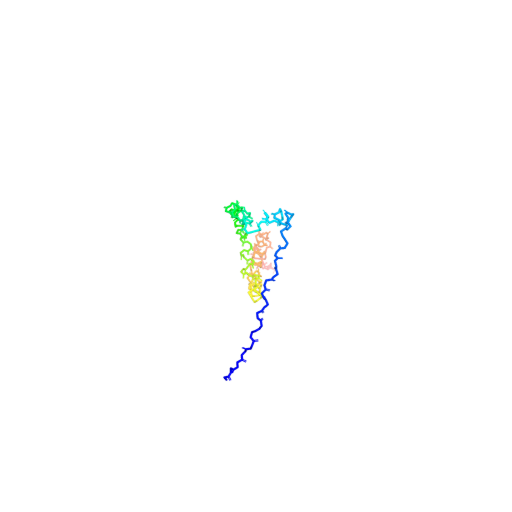 1
ATOM 792 N N . GLU A 1 101 ? -14.891 -0.452 28.136 1.00 67.44 101 GLU A N 1
ATOM 793 C CA . GLU A 1 101 ? -14.149 -1.591 28.688 1.00 67.44 101 GLU A CA 1
ATOM 794 C C . GLU A 1 101 ? -13.357 -1.244 29.963 1.00 67.44 101 GLU A C 1
ATOM 796 O O . GLU A 1 101 ? -13.155 -2.110 30.809 1.00 67.44 101 GLU A O 1
ATOM 801 N N . ASP A 1 102 ? -12.954 0.020 30.128 1.00 60.47 102 ASP A N 1
ATOM 802 C CA . ASP A 1 102 ? -12.148 0.484 31.263 1.00 60.47 102 ASP A CA 1
ATOM 803 C C . ASP A 1 102 ? -13.014 0.979 32.440 1.00 60.47 102 ASP A C 1
ATOM 805 O O . ASP A 1 102 ? -12.490 1.343 33.495 1.00 60.47 102 ASP A O 1
ATOM 809 N N . ILE A 1 103 ? -14.343 1.024 32.281 1.00 61.06 103 ILE A N 1
ATOM 810 C CA . ILE A 1 103 ? -15.273 1.504 33.310 1.00 61.06 103 ILE A CA 1
ATOM 811 C C . ILE A 1 103 ?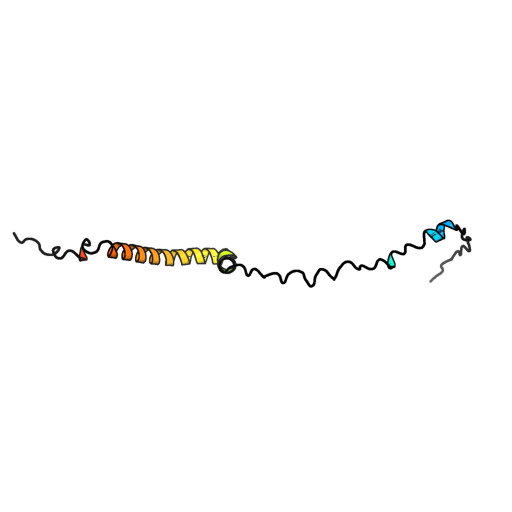 -15.779 0.310 34.122 1.00 61.06 103 ILE A C 1
ATOM 813 O O . ILE A 1 103 ? -16.697 -0.407 33.725 1.00 61.06 103 ILE A O 1
ATOM 817 N N . SER A 1 104 ? -15.228 0.149 35.324 1.00 61.56 104 SER A N 1
ATOM 818 C CA . SER A 1 104 ? -15.486 -0.968 36.245 1.00 61.56 104 SER A CA 1
ATOM 819 C C . SER A 1 104 ? -16.944 -1.119 36.715 1.00 61.56 104 SER A C 1
ATOM 821 O O . SER A 1 104 ? -17.277 -2.112 37.355 1.00 61.56 104 SER A O 1
ATOM 823 N N . VAL A 1 105 ? -17.819 -0.141 36.444 1.00 62.03 105 VAL A N 1
ATOM 824 C CA . VAL A 1 105 ? -19.144 -0.007 37.088 1.00 62.03 105 VAL A CA 1
ATOM 825 C C . VAL A 1 105 ? -20.323 -0.306 36.144 1.00 62.03 105 VAL A C 1
ATOM 827 O O . VAL A 1 105 ? -21.469 -0.295 36.577 1.00 62.03 105 VAL A O 1
ATOM 830 N N . LEU A 1 106 ? -20.094 -0.652 34.869 1.00 59.50 106 LEU A N 1
ATOM 831 C CA . LEU A 1 106 ? -21.187 -0.868 33.896 1.00 59.50 106 LEU A CA 1
ATOM 832 C C . LEU A 1 106 ? -22.129 -2.051 34.228 1.00 59.50 106 LEU A C 1
ATOM 834 O O . LEU A 1 106 ? -23.208 -2.149 33.648 1.00 59.50 106 LEU A O 1
ATOM 838 N N . GLY A 1 107 ? -21.746 -2.929 35.164 1.00 57.72 107 GLY A N 1
ATOM 839 C CA . GLY A 1 107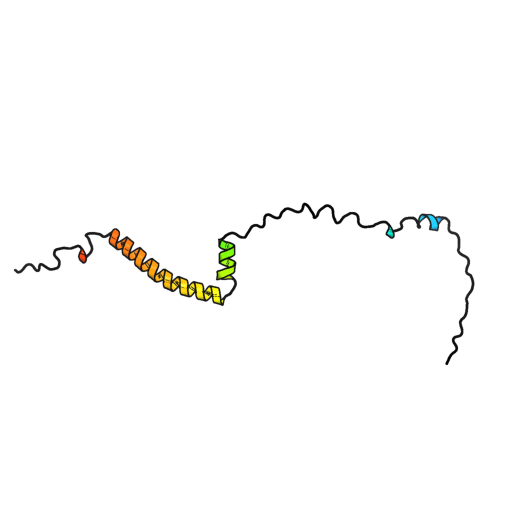 ? -22.547 -4.070 35.634 1.00 57.72 107 GLY A CA 1
ATOM 840 C C . GLY A 1 107 ? -23.229 -3.891 36.997 1.00 57.72 107 GLY A C 1
ATOM 841 O O . GLY A 1 107 ? -23.999 -4.761 37.399 1.00 57.72 107 GLY A O 1
ATOM 842 N N . GLN A 1 108 ? -22.987 -2.792 37.719 1.00 58.22 108 GLN A N 1
ATOM 843 C CA . GLN A 1 108 ? -23.693 -2.506 38.970 1.00 58.22 108 GLN A CA 1
ATOM 844 C C . GLN A 1 108 ? -24.911 -1.634 38.671 1.00 58.22 108 GLN A C 1
ATOM 846 O O . GLN A 1 108 ? -24.858 -0.410 38.748 1.00 58.22 108 GLN A O 1
ATOM 851 N N . ARG A 1 109 ? -26.044 -2.268 38.343 1.00 57.31 109 ARG A N 1
ATOM 852 C CA . ARG A 1 109 ? -27.333 -1.621 38.614 1.00 57.31 109 ARG A CA 1
ATOM 853 C C . ARG A 1 109 ? -27.356 -1.312 40.117 1.00 57.31 109 ARG A C 1
ATOM 855 O O . ARG A 1 109 ? -27.154 -2.252 40.887 1.00 57.31 109 ARG A O 1
ATOM 862 N N . PRO A 1 110 ? -27.610 -0.067 40.552 1.00 59.09 110 PRO A N 1
ATOM 863 C CA . PRO A 1 110 ? -28.063 0.153 41.913 1.00 59.09 110 PRO A CA 1
ATOM 864 C C . PRO A 1 110 ? -29.350 -0.665 42.049 1.00 59.09 110 PRO A C 1
ATOM 866 O O . PRO A 1 110 ? -30.343 -0.379 41.380 1.00 59.09 110 PRO A O 1
ATOM 869 N N . THR A 1 111 ? -29.295 -1.769 42.790 1.00 59.16 111 THR A N 1
ATOM 870 C CA . THR A 1 111 ? -30.502 -2.429 43.278 1.00 59.16 111 THR A CA 1
ATOM 871 C C . THR A 1 111 ? -31.063 -1.501 44.335 1.00 59.16 111 THR A C 1
ATOM 873 O O . THR A 1 111 ? -30.573 -1.484 45.465 1.00 59.16 111 THR A O 1
ATOM 876 N N . GLU A 1 112 ? -31.976 -0.648 43.892 1.00 55.34 112 GLU A N 1
ATOM 877 C CA . GLU A 1 112 ? -32.877 0.107 44.756 1.00 55.34 112 GLU A CA 1
ATOM 878 C C . GLU A 1 112 ? -33.827 -0.849 45.488 1.00 55.34 112 GLU A C 1
ATOM 880 O O . GLU A 1 112 ? -34.227 -1.871 44.872 1.00 55.34 112 GLU A O 1
#

Secondary structure (DSSP, 8-state):
-----------------TTTSTTS---GGG----SSSSSSSSS---------HHHHHHHHHTSSHHHHHHHHHHHHHHHHHHHHHHHHHHHHHHSTTTSGGG-TTTT-----

InterPro domains:
  IPR008027 Cytochrome b-c1 complex subunit 9 [PF05365] (56-104)
  IPR008027 Cytochrome b-c1 complex subunit 9 [PTHR12980] (43-112)
  IPR036656 Cytochrome b-c1 complex subunit 9 superfamily [G3DSA:1.20.5.260] (51-105)
  IPR036656 Cytochrome b-c1 complex subunit 9 superfamily [SSF81514] (52-103)

Sequence (112 aa):
MTTVRKRSVSNLDTPKNPTASLLRSADPSTRVRDTDYSHTITMSAAVRRTGGLFEGLYKVLMRRNSVYVTFVIAGAFVGERAVDYGVHKLWENNNIGKRYEDISVLGQRPTE

Foldseek 3Di:
DDDDDDDDDDDDDDDPDVVVVVVVPPDCVVPDDPDDPPPPVPPDVPPPVPPPPVVVVCCQQVVDPVSVVVCVVVCVVVVVVVCVVVVVVVVCVVCQCPDPVNDPCPPDDPPD

Organism: Cynara cardunculus var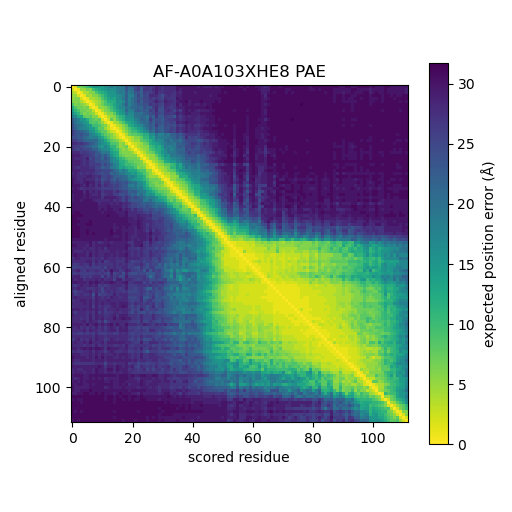. scolymus (NCBI:txid59895)

Radius of gyration: 46.04 Å; Cα contacts (8 Å, |Δi|>4): 14; chains: 1; bounding box: 84×41×131 Å

Mean predicted aligned error: 20.41 Å